Protein AF-A0A3B8RAS2-F1 (afdb_monomer_lite)

Structure (mmCIF, N/CA/C/O backbone):
data_AF-A0A3B8RAS2-F1
#
_entry.id   AF-A0A3B8RAS2-F1
#
loop_
_atom_site.group_PDB
_atom_site.id
_atom_site.type_symbol
_atom_site.label_atom_id
_atom_site.label_alt_id
_atom_site.label_comp_id
_atom_site.label_asym_id
_atom_site.label_entity_id
_atom_site.label_seq_id
_atom_site.pdbx_PDB_ins_code
_atom_site.Cartn_x
_atom_site.Cartn_y
_atom_site.Cartn_z
_atom_site.occupancy
_atom_site.B_iso_or_equiv
_atom_site.auth_seq_id
_atom_site.auth_comp_id
_atom_site.auth_asym_id
_atom_site.auth_atom_id
_atom_site.pdbx_PDB_model_num
ATOM 1 N N . ILE A 1 1 ? 4.000 7.956 -5.912 1.00 80.31 1 ILE A N 1
ATOM 2 C CA . ILE A 1 1 ? 3.701 6.613 -6.475 1.00 80.31 1 ILE A CA 1
ATOM 3 C C . ILE A 1 1 ? 2.313 6.580 -7.110 1.00 80.31 1 ILE A C 1
ATOM 5 O O . ILE A 1 1 ? 2.227 6.176 -8.259 1.00 80.31 1 ILE A O 1
ATOM 9 N N . VAL A 1 2 ? 1.262 7.072 -6.439 1.00 89.50 2 VAL A N 1
ATOM 10 C CA . VAL A 1 2 ? -0.115 7.023 -6.973 1.00 89.50 2 VAL A CA 1
ATOM 11 C C . VAL A 1 2 ? -0.279 7.634 -8.371 1.00 89.50 2 VAL A C 1
ATOM 13 O O . VAL A 1 2 ? -0.852 6.988 -9.235 1.00 89.50 2 VAL A O 1
ATOM 16 N N . GLU A 1 3 ? 0.296 8.808 -8.650 1.00 91.12 3 GLU A N 1
ATOM 17 C CA . GLU A 1 3 ? 0.180 9.436 -9.982 1.00 91.12 3 GLU A CA 1
ATOM 18 C C . GLU A 1 3 ? 0.902 8.645 -11.088 1.00 91.12 3 GLU A C 1
ATOM 20 O O . GLU A 1 3 ? 0.423 8.552 -12.219 1.00 91.12 3 GLU A O 1
ATOM 25 N N . MET A 1 4 ? 2.021 7.997 -10.747 1.00 91.69 4 MET A N 1
ATOM 26 C CA . MET A 1 4 ? 2.737 7.109 -11.667 1.00 91.69 4 MET A CA 1
ATOM 27 C C . MET A 1 4 ? 1.918 5.847 -11.952 1.00 91.69 4 MET A C 1
ATOM 29 O O . MET A 1 4 ? 1.794 5.446 -13.104 1.00 91.69 4 MET A O 1
ATOM 33 N N . TRP A 1 5 ? 1.323 5.254 -10.913 1.00 93.62 5 TRP A N 1
ATOM 34 C CA . TRP A 1 5 ? 0.446 4.093 -11.046 1.00 93.62 5 TRP A CA 1
ATOM 35 C C . TRP A 1 5 ? -0.781 4.412 -11.907 1.00 93.62 5 TRP A C 1
ATOM 37 O O . TRP A 1 5 ? -1.024 3.693 -12.868 1.00 93.62 5 TRP A O 1
ATO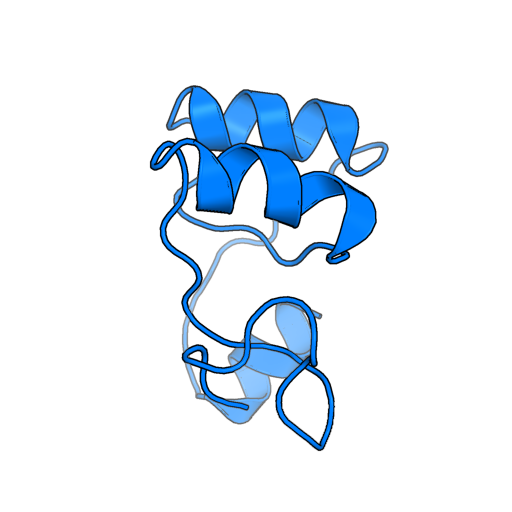M 47 N N . LYS A 1 6 ? -1.467 5.537 -11.653 1.00 93.19 6 LYS A N 1
ATOM 48 C CA . LYS A 1 6 ? -2.614 6.006 -12.456 1.00 93.19 6 LYS A CA 1
ATOM 49 C C . LYS A 1 6 ? -2.278 6.079 -13.943 1.00 93.19 6 LYS A C 1
ATOM 51 O O . LYS A 1 6 ? -3.037 5.593 -14.774 1.00 93.19 6 LYS A O 1
ATOM 56 N N . THR A 1 7 ? -1.117 6.649 -14.266 1.00 94.38 7 THR A N 1
ATOM 57 C CA . THR A 1 7 ? -0.637 6.756 -15.650 1.00 94.38 7 THR A CA 1
ATOM 58 C C . THR A 1 7 ? -0.328 5.383 -16.249 1.00 94.38 7 THR A C 1
ATOM 60 O O . THR A 1 7 ? -0.717 5.106 -17.378 1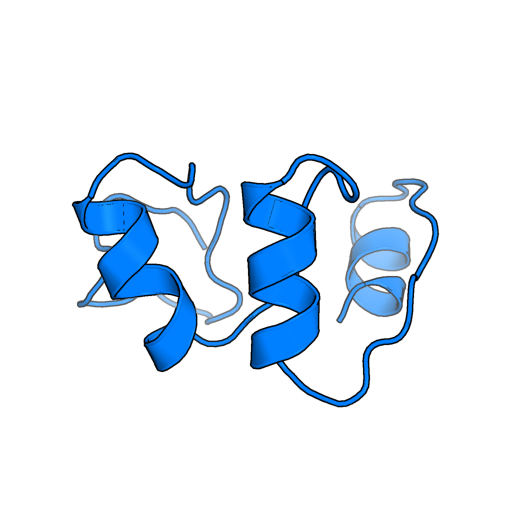.00 94.38 7 THR A O 1
ATOM 63 N N . ALA A 1 8 ? 0.347 4.512 -15.496 1.00 93.00 8 ALA A N 1
ATOM 64 C CA . ALA A 1 8 ? 0.774 3.199 -15.976 1.00 93.00 8 ALA A CA 1
ATOM 65 C C . ALA A 1 8 ? -0.391 2.221 -16.200 1.00 93.00 8 ALA A C 1
ATOM 67 O O . ALA A 1 8 ? -0.337 1.407 -17.118 1.00 93.00 8 ALA A O 1
ATOM 68 N N . THR A 1 9 ? -1.437 2.286 -15.375 1.00 93.81 9 THR A N 1
ATOM 69 C CA . THR A 1 9 ? -2.584 1.366 -15.435 1.00 93.81 9 THR A CA 1
ATOM 70 C C . THR A 1 9 ? -3.826 1.981 -16.075 1.00 93.81 9 THR A C 1
ATOM 72 O O . THR A 1 9 ? -4.872 1.334 -16.098 1.00 93.81 9 THR A O 1
ATOM 75 N N . ALA A 1 10 ? -3.748 3.237 -16.533 1.00 93.69 10 ALA A N 1
ATOM 76 C CA . ALA A 1 10 ? -4.896 4.039 -16.967 1.00 93.69 10 ALA A CA 1
ATOM 77 C C . ALA A 1 10 ? -6.054 4.054 -15.941 1.00 93.69 10 ALA A C 1
ATOM 79 O O . ALA A 1 10 ? -7.223 4.202 -16.297 1.00 93.69 10 ALA A O 1
ATOM 80 N N . SER A 1 11 ? -5.732 3.873 -14.657 1.00 93.88 11 SER A N 1
ATOM 81 C CA . SER A 1 11 ? -6.708 3.820 -13.570 1.00 93.88 11 SER A CA 1
ATOM 82 C C . SER A 1 11 ? -6.940 5.201 -12.969 1.00 93.88 11 SER A C 1
ATOM 84 O O . SER A 1 11 ? -6.060 6.064 -12.969 1.00 93.88 11 SER A O 1
ATOM 86 N N . GLN A 1 12 ? -8.129 5.402 -12.407 1.00 94.31 12 GLN A N 1
ATOM 87 C CA . GLN A 1 12 ? -8.474 6.626 -11.694 1.00 94.31 12 GLN A CA 1
ATOM 88 C C . GLN A 1 12 ? -8.421 6.391 -10.186 1.00 94.31 12 GLN A C 1
ATOM 90 O O . GLN A 1 12 ? -8.973 5.421 -9.677 1.00 94.31 12 GLN A O 1
ATOM 95 N N . ALA A 1 13 ? -7.750 7.298 -9.482 1.00 94.25 13 ALA A N 1
ATOM 96 C CA . ALA A 1 13 ? -7.736 7.359 -8.030 1.00 94.25 13 ALA A CA 1
ATOM 97 C C . ALA A 1 13 ? -7.485 8.794 -7.569 1.00 94.25 13 ALA A C 1
ATOM 99 O O . ALA A 1 13 ? -6.742 9.549 -8.214 1.00 94.25 13 ALA A O 1
ATOM 100 N N . GLN A 1 14 ? -8.082 9.150 -6.434 1.00 94.69 14 GLN A N 1
ATOM 101 C CA . 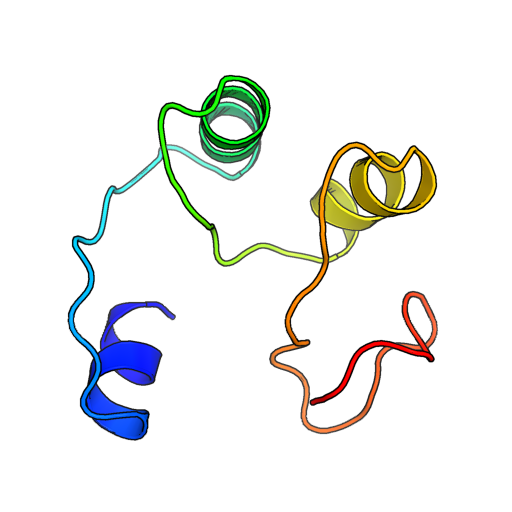GLN A 1 14 ? -7.835 10.422 -5.773 1.00 94.69 14 GLN A CA 1
ATOM 102 C C . GLN A 1 14 ? -6.589 10.305 -4.891 1.00 94.69 14 GLN A C 1
ATOM 104 O O . GLN A 1 14 ? -6.526 9.469 -3.994 1.00 94.69 14 GLN A O 1
ATOM 109 N N . HIS A 1 15 ? -5.590 11.157 -5.125 1.00 94.56 15 HIS A N 1
ATOM 110 C CA . HIS A 1 15 ? -4.446 11.244 -4.224 1.00 94.56 15 HIS A CA 1
ATOM 111 C C . HIS A 1 15 ? -4.847 12.013 -2.961 1.00 94.56 15 HIS A C 1
ATOM 113 O O . HIS A 1 15 ? -5.207 13.189 -3.035 1.00 94.56 15 HIS A O 1
ATOM 119 N N . VAL A 1 16 ? -4.757 11.348 -1.808 1.00 95.06 16 VAL A N 1
ATOM 120 C CA . VAL A 1 16 ? -4.933 11.956 -0.485 1.00 95.06 16 VAL A CA 1
ATOM 121 C C . VAL A 1 16 ? -3.555 12.069 0.179 1.00 95.06 16 VAL A C 1
ATOM 123 O O . VAL A 1 16 ? -2.956 11.044 0.508 1.00 95.06 16 VAL A O 1
ATOM 126 N N . PRO A 1 17 ? -2.993 13.282 0.330 1.00 93.94 17 PRO A N 1
ATOM 127 C CA . PRO A 1 17 ? -1.670 13.454 0.914 1.00 93.94 17 PRO A CA 1
ATOM 128 C C . PRO A 1 17 ? -1.722 13.391 2.445 1.00 93.94 17 PRO A C 1
ATOM 130 O O . PRO A 1 17 ? -2.497 14.100 3.083 1.00 93.94 17 PRO A O 1
ATOM 133 N N . TYR A 1 18 ? -0.820 12.610 3.039 1.00 93.81 18 TYR A N 1
ATOM 134 C CA . TYR A 1 18 ? -0.655 12.502 4.489 1.00 93.81 18 TYR A CA 1
ATOM 135 C C . TYR A 1 18 ? 0.711 13.011 4.943 1.00 93.81 18 TYR A C 1
ATOM 137 O O . TYR A 1 18 ? 1.708 12.933 4.223 1.00 93.81 18 TYR A O 1
ATOM 145 N N . ARG A 1 19 ? 0.779 13.484 6.191 1.00 92.81 19 ARG A N 1
ATOM 146 C CA . ARG A 1 19 ? 2.032 13.878 6.857 1.00 92.81 19 ARG A CA 1
ATOM 147 C C . ARG A 1 19 ? 2.775 12.652 7.412 1.00 92.81 19 ARG A C 1
ATOM 149 O O . ARG A 1 19 ? 3.030 12.565 8.608 1.00 92.81 19 ARG A O 1
ATOM 156 N N . GLY A 1 20 ? 3.100 11.702 6.535 1.00 90.00 20 GLY A N 1
ATOM 157 C CA . GLY A 1 20 ? 3.797 10.452 6.862 1.00 90.00 20 GLY A CA 1
ATOM 158 C C . GLY A 1 20 ? 2.897 9.211 6.893 1.00 90.00 20 GLY A C 1
ATOM 159 O O . GLY A 1 20 ? 1.678 9.305 6.764 1.00 90.00 20 GLY A O 1
ATOM 160 N N . ALA A 1 21 ? 3.520 8.040 7.065 1.00 89.56 21 ALA A N 1
ATOM 161 C CA . ALA A 1 21 ? 2.851 6.738 6.963 1.00 89.56 21 ALA A CA 1
ATOM 162 C C . ALA A 1 21 ? 1.923 6.416 8.147 1.00 89.56 21 ALA A C 1
ATOM 164 O O . ALA A 1 21 ? 0.906 5.761 7.959 1.00 89.56 21 ALA A O 1
ATOM 165 N N . GLY A 1 22 ? 2.235 6.897 9.357 1.00 92.44 22 GLY A N 1
ATOM 166 C CA . GLY A 1 22 ? 1.432 6.625 10.558 1.00 92.44 22 GLY A CA 1
ATOM 167 C C . GLY A 1 22 ? -0.028 7.088 10.433 1.00 92.44 22 GLY A C 1
ATOM 168 O O . GLY A 1 22 ? -0.926 6.257 10.563 1.00 92.44 22 GLY A O 1
ATOM 169 N N . PRO A 1 23 ? -0.284 8.377 10.131 1.00 94.00 23 PRO A N 1
ATOM 170 C CA . PRO A 1 23 ? -1.640 8.873 9.896 1.00 94.00 23 PRO A CA 1
ATOM 171 C C . PRO A 1 23 ? -2.360 8.169 8.736 1.00 94.00 23 PRO A C 1
ATOM 173 O O . PRO A 1 23 ? -3.524 7.819 8.876 1.00 94.00 23 PRO A O 1
ATOM 176 N N . ALA A 1 24 ? -1.661 7.896 7.626 1.00 95.62 24 ALA A N 1
ATOM 177 C CA . ALA A 1 24 ? -2.246 7.194 6.479 1.00 95.62 24 ALA A CA 1
ATOM 178 C C . ALA A 1 24 ? -2.680 5.758 6.831 1.00 95.62 24 ALA A C 1
ATOM 180 O O . ALA A 1 24 ? -3.758 5.316 6.443 1.00 95.62 24 ALA A O 1
ATOM 181 N N . MET A 1 25 ? -1.855 5.042 7.602 1.00 96.12 25 MET A N 1
ATOM 182 C CA . MET A 1 25 ? -2.143 3.682 8.057 1.00 96.12 25 MET A CA 1
ATOM 183 C C . MET A 1 25 ? -3.353 3.637 8.993 1.00 96.12 25 MET A C 1
ATOM 185 O O . MET A 1 25 ? -4.181 2.735 8.887 1.00 96.12 25 MET A O 1
ATOM 189 N N . ALA A 1 26 ? -3.464 4.603 9.909 1.00 95.81 26 ALA A N 1
ATOM 190 C CA . ALA A 1 26 ? -4.609 4.696 10.810 1.00 95.81 26 ALA A CA 1
ATOM 191 C C . ALA A 1 26 ? -5.921 4.883 10.030 1.00 95.81 26 ALA A C 1
ATOM 193 O O . ALA A 1 26 ? -6.886 4.166 10.289 1.00 95.81 26 ALA A O 1
ATOM 194 N N . ASP A 1 27 ? -5.924 5.774 9.037 1.00 96.62 27 ASP A N 1
ATOM 195 C CA . ASP A 1 27 ? -7.084 6.026 8.179 1.00 96.62 27 ASP A CA 1
ATOM 196 C C . ASP A 1 27 ? -7.436 4.820 7.299 1.00 96.62 27 ASP A C 1
ATOM 198 O O . ASP A 1 27 ? -8.618 4.506 7.151 1.00 96.62 27 ASP A O 1
ATOM 202 N N . LEU A 1 28 ? -6.442 4.093 6.773 1.00 96.38 28 LEU A N 1
ATOM 203 C CA . LEU A 1 28 ? -6.679 2.851 6.028 1.00 96.38 28 LEU A CA 1
ATOM 204 C C . LEU A 1 28 ? -7.321 1.779 6.916 1.00 96.38 28 LEU A C 1
ATOM 206 O O . LEU A 1 28 ? -8.313 1.164 6.534 1.00 96.38 28 LEU A O 1
ATOM 210 N N . LEU A 1 29 ? -6.791 1.570 8.124 1.00 96.31 29 LEU A N 1
ATOM 211 C CA . LEU A 1 29 ? -7.345 0.606 9.081 1.00 96.31 29 LEU A CA 1
ATOM 212 C C . LEU A 1 29 ? -8.755 0.992 9.552 1.00 96.31 29 LEU A C 1
ATOM 214 O O . LEU A 1 29 ? -9.547 0.114 9.889 1.00 96.31 29 LEU A O 1
ATOM 218 N N . ALA A 1 30 ? -9.063 2.290 9.578 1.00 96.69 30 ALA A N 1
ATOM 219 C CA . ALA A 1 30 ? -10.387 2.823 9.883 1.00 96.69 30 ALA A CA 1
ATOM 220 C C . ALA A 1 30 ? -11.333 2.864 8.664 1.00 96.69 30 ALA A C 1
ATOM 222 O O . ALA A 1 30 ? -12.490 3.260 8.816 1.00 96.69 30 ALA A O 1
ATOM 223 N N . GLY A 1 31 ? -10.863 2.485 7.468 1.00 96.00 31 GLY A N 1
ATOM 224 C CA . GLY A 1 31 ? -11.648 2.479 6.230 1.00 96.00 31 GLY A CA 1
ATOM 225 C C . GLY A 1 31 ? -11.964 3.867 5.663 1.00 96.00 31 GLY A C 1
ATOM 226 O O . GLY A 1 31 ? -12.915 4.006 4.902 1.00 96.00 31 GLY A O 1
ATOM 227 N N . GLN A 1 32 ? -11.211 4.902 6.043 1.00 96.81 32 GLN A N 1
ATOM 228 C CA . GLN A 1 32 ? -11.365 6.256 5.493 1.00 96.81 32 GLN A CA 1
ATOM 229 C C . GLN A 1 32 ? -10.749 6.392 4.094 1.00 96.81 32 GLN A C 1
ATOM 231 O O . GLN A 1 32 ? -11.145 7.263 3.322 1.00 96.81 32 GLN A O 1
ATOM 236 N N . VAL A 1 33 ? -9.787 5.527 3.766 1.00 96.50 33 VAL A N 1
ATOM 237 C CA . VAL A 1 33 ? -9.195 5.397 2.431 1.00 96.50 33 VAL A CA 1
ATOM 238 C C . VAL A 1 33 ? -9.209 3.933 2.006 1.00 96.50 33 VAL A C 1
ATOM 240 O O . VAL A 1 33 ? -9.031 3.046 2.838 1.00 96.50 33 VAL A O 1
ATOM 243 N N . ASP A 1 34 ? -9.396 3.679 0.712 1.00 95.25 34 ASP A N 1
ATOM 244 C CA . ASP A 1 34 ? -9.559 2.314 0.190 1.00 95.25 34 ASP A CA 1
ATOM 245 C C . ASP A 1 34 ? -8.234 1.546 0.083 1.00 95.25 34 ASP A C 1
ATOM 247 O O . ASP A 1 34 ? -8.181 0.326 0.231 1.00 95.25 34 ASP A O 1
ATOM 251 N N . PHE A 1 35 ? -7.145 2.257 -0.216 1.00 95.06 35 PHE A N 1
ATOM 252 C CA . PHE A 1 35 ? -5.812 1.686 -0.365 1.00 95.06 35 PHE A CA 1
ATOM 253 C C . PHE A 1 35 ? -4.734 2.739 -0.117 1.00 95.06 35 PHE A C 1
ATOM 255 O O . PHE A 1 35 ? -4.974 3.945 -0.189 1.00 95.06 35 PHE A O 1
ATOM 262 N N . MET A 1 36 ? -3.506 2.278 0.118 1.00 94.81 36 MET A N 1
ATOM 263 C CA . MET A 1 36 ? -2.344 3.153 0.226 1.00 94.81 36 MET A CA 1
ATOM 264 C C . MET A 1 36 ? -1.104 2.529 -0.408 1.00 94.81 36 MET A C 1
ATOM 266 O O . MET A 1 36 ? -0.959 1.310 -0.472 1.00 94.81 36 MET A O 1
ATOM 270 N N . PHE A 1 37 ? -0.185 3.388 -0.847 1.00 93.81 37 PHE A N 1
ATOM 271 C CA . PHE A 1 37 ? 1.176 2.991 -1.191 1.00 93.81 37 PHE A CA 1
ATOM 272 C C . PHE A 1 37 ? 2.075 3.263 0.008 1.00 93.81 37 PHE A C 1
ATOM 274 O O . PHE A 1 37 ? 2.168 4.408 0.447 1.00 93.81 37 PHE A O 1
ATOM 281 N N . ASP A 1 38 ? 2.746 2.231 0.509 1.00 92.88 38 ASP A N 1
ATOM 282 C CA . ASP A 1 38 ? 3.533 2.318 1.737 1.00 92.88 38 ASP A CA 1
ATOM 283 C C . ASP A 1 38 ? 4.803 1.466 1.686 1.00 92.88 38 ASP A C 1
ATOM 285 O O . ASP A 1 38 ? 4.971 0.605 0.817 1.00 92.88 38 ASP A O 1
ATOM 289 N N . GLY A 1 39 ? 5.705 1.713 2.631 1.00 91.00 39 GLY A N 1
ATOM 290 C CA . GLY A 1 39 ? 6.864 0.878 2.893 1.00 91.00 39 GLY A CA 1
ATOM 291 C C . GLY A 1 39 ? 6.499 -0.401 3.648 1.00 91.00 39 GLY A C 1
ATOM 292 O O . GLY A 1 39 ? 5.586 -0.451 4.464 1.00 91.00 39 GLY A O 1
ATOM 293 N N . LEU A 1 40 ? 7.275 -1.463 3.427 1.00 89.88 40 LEU A N 1
ATOM 294 C CA . LEU A 1 40 ? 7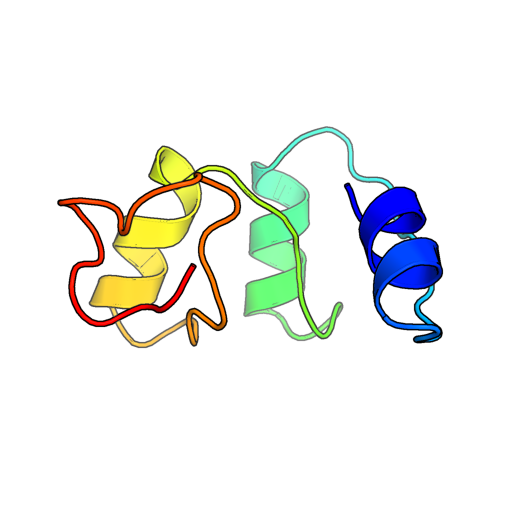.031 -2.752 4.082 1.00 89.88 40 LEU A CA 1
ATOM 295 C C . LEU A 1 40 ? 7.187 -2.708 5.610 1.00 89.88 40 LEU A C 1
ATOM 297 O O . LEU A 1 40 ? 6.535 -3.484 6.300 1.00 89.88 40 LEU A O 1
ATOM 301 N N . GLY A 1 41 ? 8.028 -1.815 6.144 1.00 89.81 41 GLY A N 1
ATOM 302 C CA . GLY A 1 41 ? 8.275 -1.723 7.588 1.00 89.81 41 GLY A CA 1
ATOM 303 C C . GLY A 1 41 ? 7.021 -1.392 8.402 1.00 89.81 41 GLY A C 1
ATOM 304 O O . GLY A 1 41 ? 6.852 -1.901 9.506 1.00 89.81 41 GLY A O 1
ATOM 305 N N . THR A 1 42 ? 6.126 -0.586 7.838 1.00 89.50 42 THR A N 1
ATOM 306 C CA . THR A 1 42 ? 4.852 -0.184 8.445 1.00 89.50 42 THR A CA 1
ATOM 307 C C . THR A 1 42 ? 3.726 -1.157 8.096 1.00 89.50 42 THR A C 1
ATOM 309 O O . THR A 1 42 ? 2.928 -1.489 8.967 1.00 89.50 42 THR A O 1
ATOM 312 N N . SER A 1 43 ? 3.690 -1.697 6.875 1.00 93.62 43 SER A N 1
ATOM 313 C CA . SER A 1 43 ? 2.602 -2.579 6.422 1.00 93.62 43 SER A CA 1
ATOM 314 C C . SER A 1 43 ? 2.681 -4.019 6.939 1.00 93.62 43 SER A C 1
ATOM 316 O O . SER A 1 43 ? 1.649 -4.614 7.256 1.00 93.62 43 SER A O 1
ATOM 318 N N . VAL A 1 44 ? 3.880 -4.614 7.017 1.00 94.25 44 VAL A N 1
ATOM 319 C CA . VAL A 1 44 ? 4.062 -6.056 7.298 1.00 94.25 44 VAL A CA 1
ATOM 320 C C . VAL A 1 44 ? 3.408 -6.511 8.612 1.00 94.25 44 VAL A C 1
ATOM 322 O O . VAL A 1 44 ? 2.724 -7.537 8.585 1.00 94.25 44 VAL A O 1
ATOM 325 N N . PRO A 1 45 ? 3.522 -5.786 9.744 1.00 94.38 45 PRO A N 1
ATOM 326 C CA . PRO A 1 45 ? 2.846 -6.182 10.980 1.00 94.38 45 PRO A CA 1
ATOM 327 C C . PRO A 1 45 ? 1.320 -6.283 10.834 1.00 94.38 45 PRO A C 1
ATOM 329 O O . PRO A 1 45 ? 0.706 -7.209 11.362 1.00 94.38 45 PRO A O 1
ATOM 332 N N . HIS A 1 46 ? 0.700 -5.363 10.091 1.00 95.44 46 HIS A N 1
ATOM 333 C CA . HIS A 1 46 ? -0.750 -5.341 9.882 1.00 95.44 46 HIS A CA 1
ATOM 334 C C . HIS A 1 46 ? -1.219 -6.391 8.867 1.00 95.44 46 HIS A C 1
ATOM 336 O O . HIS A 1 46 ? -2.288 -6.976 9.049 1.00 95.44 46 HIS A O 1
ATOM 342 N N . ILE A 1 47 ? -0.405 -6.672 7.845 1.00 95.38 47 ILE A N 1
ATOM 343 C CA . ILE A 1 47 ? -0.630 -7.764 6.888 1.00 95.38 47 ILE A CA 1
ATOM 344 C C . ILE A 1 47 ? -0.597 -9.115 7.610 1.00 95.38 47 ILE A C 1
ATOM 346 O O . ILE A 1 47 ? -1.530 -9.903 7.489 1.00 95.38 47 ILE A O 1
ATOM 350 N N . ASN A 1 48 ? 0.434 -9.361 8.423 1.00 93.56 48 ASN A N 1
ATOM 351 C CA . ASN A 1 48 ? 0.569 -10.609 9.179 1.00 93.56 48 ASN A CA 1
ATOM 352 C C . ASN A 1 48 ? -0.556 -10.794 10.207 1.00 93.56 48 ASN A C 1
ATOM 354 O O . ASN A 1 48 ? -0.962 -11.919 10.481 1.00 93.56 48 ASN A O 1
ATOM 358 N N . ALA A 1 49 ? -1.083 -9.695 10.754 1.00 96.00 49 ALA A N 1
ATOM 359 C CA . ALA A 1 49 ? -2.240 -9.708 11.645 1.00 96.00 49 ALA A CA 1
ATOM 360 C C . ALA A 1 49 ? -3.590 -9.880 10.913 1.00 96.00 49 ALA A C 1
ATOM 362 O O . ALA A 1 49 ? -4.630 -9.841 11.567 1.00 96.00 49 ALA A O 1
ATOM 363 N N . GLY A 1 50 ? -3.598 -10.008 9.579 1.00 95.12 50 GLY A N 1
ATOM 364 C CA . GLY A 1 50 ? -4.813 -10.145 8.768 1.00 95.12 50 GLY A CA 1
ATOM 365 C C . GLY A 1 50 ? -5.675 -8.882 8.702 1.00 95.12 50 GLY A C 1
ATOM 366 O O . GLY A 1 50 ? -6.829 -8.950 8.290 1.00 95.12 50 GLY A O 1
ATOM 367 N N . LYS A 1 51 ? -5.137 -7.729 9.121 1.00 96.06 51 LYS A N 1
ATOM 368 C CA . LYS A 1 51 ? -5.859 -6.446 9.130 1.00 96.06 51 LYS A CA 1
ATOM 369 C C . LYS A 1 51 ? -5.805 -5.732 7.785 1.00 96.06 51 LYS A C 1
ATOM 371 O O . LYS A 1 51 ? -6.643 -4.880 7.525 1.00 96.06 51 LYS A O 1
ATOM 376 N N . LEU A 1 52 ? -4.811 -6.059 6.962 1.00 96.25 52 LEU A N 1
ATOM 377 C CA . LEU A 1 52 ? -4.626 -5.501 5.628 1.00 96.25 52 LEU A CA 1
ATOM 378 C C . LEU A 1 52 ? -4.457 -6.614 4.604 1.00 96.25 52 LEU A C 1
ATOM 380 O O . LEU A 1 52 ? -3.803 -7.623 4.872 1.00 96.25 52 LEU A O 1
ATOM 384 N N . LEU A 1 53 ? -4.978 -6.369 3.405 1.00 95.88 53 LEU A N 1
ATOM 385 C CA . LEU A 1 53 ? -4.753 -7.208 2.238 1.00 95.88 53 LEU A CA 1
ATOM 386 C C . LEU A 1 53 ? -3.623 -6.607 1.383 1.00 95.88 53 LEU A C 1
ATOM 388 O O . LEU A 1 53 ? -3.810 -5.536 0.803 1.00 95.88 53 LEU A O 1
ATOM 392 N N . PRO A 1 54 ? -2.451 -7.257 1.273 1.00 95.88 54 PRO A N 1
ATOM 393 C CA . PRO A 1 54 ? -1.408 -6.799 0.362 1.00 95.88 54 PRO A CA 1
ATOM 394 C C . PRO A 1 54 ? -1.782 -7.114 -1.093 1.00 95.88 54 PRO A C 1
ATOM 396 O O . PRO A 1 54 ? -2.057 -8.265 -1.426 1.00 95.88 54 PRO A O 1
ATOM 399 N N . LEU A 1 55 ? -1.749 -6.104 -1.969 1.00 94.94 55 LEU A N 1
ATOM 400 C CA . LEU A 1 55 ? -2.092 -6.266 -3.391 1.00 94.94 55 LEU A CA 1
ATOM 401 C C . LEU A 1 55 ? -0.865 -6.524 -4.277 1.00 94.94 55 LEU A C 1
ATOM 403 O O . LEU A 1 55 ? -0.881 -7.431 -5.104 1.00 94.94 55 LEU A O 1
ATOM 407 N N . ALA A 1 56 ? 0.199 -5.740 -4.099 1.00 94.38 56 ALA A N 1
ATOM 408 C CA . ALA A 1 56 ? 1.440 -5.850 -4.863 1.00 94.38 56 ALA A CA 1
ATOM 409 C C . ALA A 1 56 ? 2.614 -5.223 -4.094 1.00 94.38 56 ALA A C 1
ATOM 411 O O . ALA A 1 56 ? 2.410 -4.420 -3.178 1.00 94.38 56 ALA A O 1
ATOM 412 N N . VAL A 1 57 ? 3.843 -5.556 -4.488 1.00 95.31 57 VAL A N 1
ATOM 413 C CA . VAL A 1 57 ? 5.059 -4.843 -4.075 1.00 95.31 57 VAL A CA 1
ATOM 414 C C . VAL A 1 57 ? 5.594 -4.006 -5.233 1.00 95.31 57 VAL A C 1
ATOM 416 O O . VAL A 1 57 ? 5.566 -4.432 -6.375 1.00 95.31 57 VAL A O 1
ATOM 419 N N . THR A 1 58 ? 6.129 -2.819 -4.952 1.00 92.62 58 THR A N 1
ATOM 420 C CA . THR A 1 58 ? 6.651 -1.911 -5.994 1.00 92.62 58 THR A CA 1
ATOM 421 C C . THR A 1 58 ? 8.113 -2.181 -6.375 1.00 92.62 58 THR A C 1
ATOM 423 O O . THR A 1 58 ? 8.697 -1.447 -7.171 1.00 92.62 58 THR A O 1
ATOM 426 N N . SER A 1 59 ? 8.731 -3.216 -5.798 1.00 91.81 59 SER A N 1
ATOM 427 C CA . SER A 1 59 ? 10.084 -3.663 -6.133 1.00 91.81 59 SER A CA 1
ATOM 428 C C . SER A 1 59 ? 10.086 -4.575 -7.359 1.00 91.81 59 SER A C 1
ATOM 430 O O . SER A 1 59 ? 9.169 -5.358 -7.561 1.00 91.81 59 SER A O 1
ATOM 432 N N . ALA A 1 60 ? 11.177 -4.568 -8.131 1.00 92.38 60 ALA A N 1
ATOM 433 C CA . ALA A 1 60 ? 11.316 -5.408 -9.331 1.00 92.38 60 ALA A CA 1
ATOM 434 C C . ALA A 1 60 ? 11.300 -6.930 -9.062 1.00 92.38 60 ALA A C 1
ATOM 436 O O . ALA A 1 60 ? 11.209 -7.732 -9.988 1.00 92.38 60 ALA A O 1
ATOM 437 N N . LYS A 1 61 ? 11.448 -7.342 -7.799 1.00 93.50 61 LYS A N 1
ATOM 438 C CA . LYS A 1 61 ? 11.353 -8.732 -7.340 1.00 93.50 61 LYS A CA 1
ATOM 439 C C . LYS A 1 61 ? 10.450 -8.789 -6.118 1.00 93.50 61 LYS A C 1
ATOM 441 O O . LYS A 1 61 ? 10.352 -7.807 -5.379 1.00 93.50 61 LYS A O 1
ATOM 446 N N . ARG A 1 62 ? 9.825 -9.948 -5.895 1.00 93.88 62 ARG A N 1
ATOM 447 C CA . ARG A 1 62 ? 9.001 -10.193 -4.707 1.00 93.88 62 ARG A CA 1
ATOM 448 C C . ARG A 1 62 ? 9.830 -9.954 -3.451 1.00 93.88 62 ARG A C 1
ATOM 450 O O . ARG A 1 62 ? 11.011 -10.302 -3.404 1.00 93.88 62 ARG A O 1
ATOM 457 N N . SER A 1 63 ? 9.212 -9.355 -2.443 1.00 91.88 63 SER A N 1
ATOM 458 C CA . SER A 1 63 ? 9.884 -9.130 -1.169 1.00 91.88 63 SER A CA 1
ATOM 459 C C . SER A 1 63 ? 10.028 -10.441 -0.407 1.00 91.88 63 SER A C 1
ATOM 461 O O . SER A 1 63 ? 9.081 -11.221 -0.335 1.00 91.88 63 SER A O 1
ATOM 463 N N . PHE A 1 64 ? 11.176 -10.651 0.237 1.00 91.38 64 PHE A N 1
ATOM 464 C CA . PHE A 1 64 ? 11.357 -11.781 1.151 1.00 91.38 64 PHE A CA 1
ATOM 465 C C . PHE A 1 64 ? 10.359 -11.746 2.320 1.00 91.38 64 PHE A C 1
ATOM 467 O O . PHE A 1 64 ? 9.937 -12.791 2.798 1.00 91.38 64 PHE A O 1
ATOM 47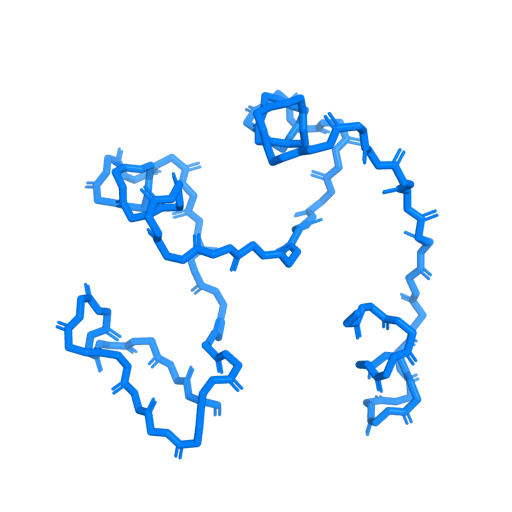4 N N . ALA A 1 65 ? 9.939 -10.549 2.748 1.00 89.81 65 ALA A N 1
ATOM 475 C CA . ALA A 1 65 ? 8.938 -10.395 3.801 1.00 89.81 65 ALA A CA 1
ATOM 476 C C . ALA A 1 65 ? 7.514 -10.758 3.341 1.00 89.81 65 ALA A C 1
ATOM 478 O O . ALA A 1 65 ? 6.662 -11.027 4.179 1.00 89.81 65 ALA A O 1
ATOM 479 N N . LEU A 1 66 ? 7.248 -10.754 2.028 1.00 91.94 66 LEU A N 1
ATOM 480 C CA . LEU A 1 66 ? 5.939 -11.036 1.429 1.00 91.94 66 LEU A CA 1
ATOM 481 C C . LEU A 1 66 ? 6.103 -11.890 0.155 1.00 91.94 66 LEU A C 1
ATOM 483 O O . LEU A 1 66 ? 5.808 -11.425 -0.948 1.00 91.94 66 LEU A O 1
ATOM 487 N N . PRO A 1 67 ? 6.578 -13.143 0.269 1.00 91.88 67 PRO A N 1
ATOM 488 C CA . PRO A 1 67 ? 6.938 -13.955 -0.894 1.00 91.88 67 PRO A CA 1
ATOM 489 C C . PRO A 1 67 ? 5.723 -14.353 -1.746 1.00 91.88 67 PRO A C 1
ATOM 491 O O . PRO A 1 67 ? 5.850 -14.581 -2.948 1.00 91.88 67 PRO A O 1
ATOM 494 N N . SER A 1 68 ? 4.527 -14.402 -1.156 1.00 92.00 68 SER A N 1
ATOM 495 C CA . SER A 1 68 ? 3.274 -14.701 -1.858 1.00 92.00 68 SER A CA 1
ATOM 496 C C . SER A 1 68 ? 2.695 -13.504 -2.622 1.00 92.00 68 SER A C 1
ATOM 498 O O . SER A 1 68 ? 1.892 -13.702 -3.534 1.00 92.00 68 SER A O 1
ATOM 500 N N . VAL A 1 69 ? 3.142 -12.278 -2.336 1.00 94.62 69 VAL A N 1
ATOM 501 C CA . VAL A 1 69 ? 2.614 -11.049 -2.948 1.00 94.62 69 VAL A CA 1
ATOM 502 C C . VAL A 1 69 ? 3.333 -10.772 -4.276 1.00 94.62 69 VAL A C 1
ATOM 504 O O . VAL A 1 69 ? 4.565 -10.845 -4.321 1.00 94.62 69 VAL A O 1
ATOM 507 N N . PRO A 1 70 ? 2.601 -10.520 -5.378 1.00 94.19 70 PRO A N 1
ATOM 508 C CA . PRO A 1 70 ? 3.194 -10.264 -6.689 1.00 94.19 70 PRO A CA 1
ATOM 509 C C . PRO A 1 70 ? 3.915 -8.913 -6.759 1.00 94.19 70 PRO A C 1
ATOM 511 O O . PRO A 1 70 ? 3.686 -8.027 -5.938 1.00 94.19 70 PRO A O 1
ATOM 514 N N . THR A 1 71 ? 4.796 -8.798 -7.752 1.00 91.12 71 THR A N 1
ATOM 515 C CA . THR A 1 71 ? 5.443 -7.549 -8.185 1.00 91.12 71 THR A CA 1
ATOM 516 C C . THR A 1 71 ? 4.606 -6.864 -9.246 1.00 91.12 71 THR A C 1
ATOM 518 O O . THR A 1 71 ? 4.196 -7.608 -10.169 1.00 91.12 71 THR A O 1
#

Radius of gyration: 12.38 Å; chains: 1; bounding box: 23×29×29 Å

Foldseek 3Di:
DVVVVCVVVVDDDDDDDDPDDPVVVVCCLVVVDVDDDDDCVVVLVCVVVVSDDAAADPDPADDPSGNPHHD

pLDDT: mean 93.55, std 2.55, range [80.31, 96.81]

Secondary structure (DSSP, 8-state):
-HHHHHHHHT--------SSHHHHHHHHH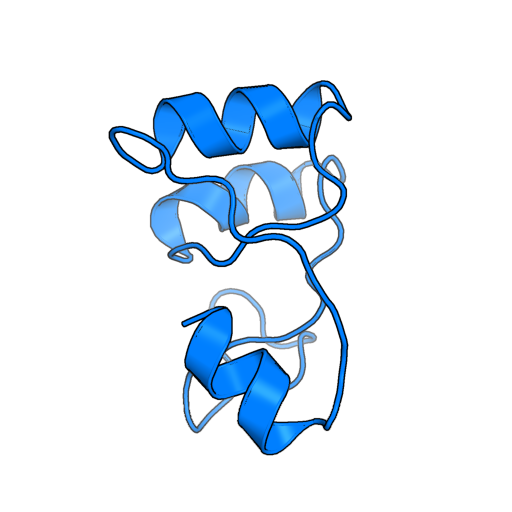TTSSS-----HHHHHHHHHTTSS-----SSSS--TT-TTS--

Sequence (71 aa):
IVEMWKTATASQAQHVPYRGAGPAMADLLAGQVDFMFDGLGTSVPHINAGKLLPLAVTSAKRSFALPSVPT